Protein AF-A0A662VHF8-F1 (afdb_monomer)

Radius of gyration: 17.72 Å; Cα contacts (8 Å, |Δi|>4): 231; chains: 1; bounding box: 46×38×52 Å

Nearest PDB structures (foldseek):
  8qah-assembly1_A  TM=2.456E-01  e=2.580E+00  synthetic construct

Sequence (125 aa):
MAMSGSKEGNMALAVAAGFVVNLILFNLHLIGDFIAGLVAGYIADGDLARGAIAGFIAGLLGGAILGLVILALAGILAPLLGPFSFLLSLGAVIPIALAAKGALVMAIGGLVGAYVASMIKKQVI

Foldseek 3Di:
DDPDDPPQLDLVVLLVQLLVQLVVLVVVQLVSLLQSLLSSLLSNQLDLVSSLVSQLNSLLVNLVVVLVVQLVVLVVCCVVCPPVNVVVVVVSVVSVVSSNVSSNSSSNSSNNNSNVNNVVVVVVD

Structure (mmCIF, N/CA/C/O backbone):
data_AF-A0A662VHF8-F1
#
_entry.id   AF-A0A662VHF8-F1
#
loop_
_atom_site.group_PDB
_atom_site.id
_atom_site.type_symbol
_atom_site.label_atom_id
_atom_site.label_alt_id
_atom_site.label_comp_id
_atom_site.label_asym_id
_atom_site.label_entity_id
_atom_site.label_seq_id
_atom_site.pdbx_PDB_ins_code
_atom_site.Cartn_x
_atom_site.Cartn_y
_atom_site.Cartn_z
_atom_site.occupancy
_atom_site.B_iso_or_equiv
_atom_site.auth_seq_id
_atom_site.auth_comp_id
_atom_site.auth_asym_id
_atom_site.auth_atom_id
_atom_site.pdbx_PDB_model_num
ATOM 1 N N . MET A 1 1 ? -15.335 -28.980 9.656 1.00 37.25 1 MET A N 1
ATOM 2 C CA . MET A 1 1 ? -14.051 -28.278 9.860 1.00 37.25 1 MET A CA 1
ATOM 3 C C . MET A 1 1 ? -14.384 -26.804 10.036 1.00 37.25 1 MET A C 1
ATOM 5 O O . MET A 1 1 ? -14.653 -26.120 9.061 1.00 37.25 1 MET A O 1
ATOM 9 N N . ALA A 1 2 ? -14.597 -26.388 11.284 1.00 32.78 2 ALA A N 1
ATOM 10 C CA . ALA A 1 2 ? -15.191 -25.098 11.618 1.00 32.78 2 ALA A CA 1
ATOM 11 C C . ALA A 1 2 ? -14.114 -24.004 11.610 1.00 32.78 2 ALA A C 1
ATOM 13 O O . ALA A 1 2 ? -13.217 -24.017 12.449 1.00 32.78 2 ALA A O 1
ATOM 14 N N . MET A 1 3 ? -14.202 -23.064 10.666 1.00 35.84 3 MET A N 1
ATOM 15 C CA . MET A 1 3 ? -13.466 -21.802 10.745 1.00 35.84 3 MET A CA 1
ATOM 16 C C . MET A 1 3 ? -14.135 -20.924 11.803 1.00 35.84 3 MET A C 1
ATOM 18 O O . MET A 1 3 ? -15.108 -20.222 11.550 1.00 35.84 3 MET A O 1
ATOM 22 N N . SER A 1 4 ? -13.597 -21.018 13.014 1.00 36.00 4 SER A N 1
ATOM 23 C CA . SER A 1 4 ? -13.710 -20.009 14.059 1.00 36.00 4 SER A CA 1
ATOM 24 C C . SER A 1 4 ? -13.059 -18.716 13.555 1.00 36.00 4 SER A C 1
ATOM 26 O O . SER A 1 4 ? -11.835 -18.629 13.496 1.00 36.00 4 SER A O 1
ATOM 28 N N . GLY A 1 5 ? -13.863 -17.725 13.175 1.00 36.28 5 GLY A N 1
ATOM 29 C CA . GLY A 1 5 ? -13.416 -16.348 12.969 1.00 36.28 5 GLY A CA 1
ATOM 30 C C . GLY A 1 5 ? -14.057 -15.468 14.030 1.00 36.28 5 GLY A C 1
ATOM 31 O O . GLY A 1 5 ? -15.241 -15.152 13.928 1.00 36.28 5 GLY A O 1
ATOM 32 N N . SER A 1 6 ? -13.299 -15.140 15.075 1.00 36.34 6 SER A N 1
ATOM 33 C CA . SER A 1 6 ? -13.667 -14.179 16.114 1.00 36.34 6 SER A CA 1
ATOM 34 C C . SER A 1 6 ? -14.054 -12.829 15.495 1.00 36.34 6 SER A C 1
ATOM 36 O O . SER A 1 6 ? -13.583 -12.459 14.423 1.00 36.34 6 SER A O 1
ATOM 38 N N . LYS A 1 7 ? -14.916 -12.070 16.181 1.00 49.59 7 LYS A N 1
ATOM 39 C CA . LYS A 1 7 ? -15.313 -10.688 15.840 1.00 49.59 7 LYS A CA 1
ATOM 40 C C . LYS A 1 7 ? -14.174 -9.669 16.058 1.00 49.59 7 LYS A C 1
ATOM 42 O O . LYS A 1 7 ? -14.415 -8.577 16.556 1.00 49.59 7 LYS A O 1
ATOM 47 N N . GLU A 1 8 ? -12.945 -10.043 15.733 1.00 54.44 8 GLU A N 1
ATOM 48 C CA . GLU A 1 8 ? -11.789 -9.155 15.625 1.00 54.44 8 GLU A CA 1
ATOM 49 C C . GLU A 1 8 ? -11.603 -8.880 14.135 1.00 54.44 8 GLU A C 1
ATOM 51 O O . GLU A 1 8 ? -11.601 -9.821 13.338 1.00 54.44 8 GLU A O 1
ATOM 56 N N . GLY A 1 9 ? -11.508 -7.614 13.724 1.00 55.81 9 GLY A N 1
ATOM 57 C CA . GLY A 1 9 ? -11.396 -7.277 12.301 1.00 55.81 9 GLY A CA 1
ATOM 58 C C . GLY A 1 9 ? -10.276 -8.078 11.638 1.00 55.81 9 GLY A C 1
ATOM 59 O O . GLY A 1 9 ? -9.110 -8.027 12.037 1.00 55.81 9 GLY A O 1
ATOM 60 N N . ASN A 1 10 ? -10.656 -8.886 10.651 1.00 76.12 10 ASN A N 1
ATOM 61 C CA . ASN A 1 10 ? -9.761 -9.851 10.043 1.00 76.12 10 ASN A CA 1
ATOM 62 C C . ASN A 1 10 ? -8.754 -9.100 9.158 1.00 76.12 10 ASN A C 1
ATOM 64 O O . ASN A 1 10 ? -9.101 -8.635 8.073 1.00 76.12 10 ASN A O 1
ATOM 68 N N . MET A 1 11 ? -7.508 -8.980 9.625 1.00 74.06 11 MET A N 1
ATOM 69 C CA . MET A 1 11 ? -6.410 -8.293 8.925 1.00 74.06 11 MET A CA 1
ATOM 70 C C . MET A 1 11 ? -6.244 -8.772 7.478 1.00 74.06 11 MET A C 1
ATOM 72 O O . MET A 1 11 ? -5.978 -7.967 6.589 1.00 74.06 11 MET A O 1
ATOM 76 N N . ALA A 1 12 ? -6.459 -10.065 7.217 1.00 76.38 12 ALA A N 1
ATOM 77 C CA . ALA A 1 12 ? -6.406 -10.604 5.861 1.00 76.38 12 ALA A CA 1
ATOM 78 C C . ALA A 1 12 ? -7.493 -9.996 4.957 1.00 76.38 12 ALA A C 1
ATOM 80 O O . ALA A 1 12 ? -7.240 -9.702 3.791 1.00 76.38 12 ALA A O 1
ATOM 81 N N . LEU A 1 13 ? -8.687 -9.759 5.506 1.00 80.19 13 LEU A N 1
ATOM 82 C CA . LEU A 1 13 ? -9.806 -9.145 4.795 1.00 80.19 13 LEU A CA 1
ATOM 83 C C . LEU A 1 13 ? -9.557 -7.651 4.546 1.00 80.19 13 LEU A C 1
ATOM 85 O O . LEU A 1 13 ? -9.858 -7.158 3.464 1.00 80.19 13 LEU A O 1
ATOM 89 N N . ALA A 1 14 ? -8.960 -6.953 5.517 1.00 80.81 14 ALA A N 1
ATOM 90 C CA . ALA A 1 14 ? -8.547 -5.555 5.388 1.00 80.81 14 ALA A CA 1
ATOM 91 C C . ALA A 1 14 ? -7.511 -5.364 4.269 1.00 80.81 14 ALA A C 1
ATOM 93 O O . ALA A 1 14 ? -7.676 -4.499 3.408 1.00 80.81 14 ALA A O 1
ATOM 94 N N . VAL A 1 15 ? -6.481 -6.216 4.237 1.00 81.19 15 VAL A N 1
ATOM 95 C CA . VAL A 1 15 ? -5.456 -6.207 3.183 1.00 81.19 15 VAL A CA 1
ATOM 96 C C . VAL A 1 15 ? -6.068 -6.544 1.825 1.00 81.19 15 VAL A C 1
ATOM 98 O O . VAL A 1 15 ? -5.811 -5.837 0.853 1.00 81.19 15 VAL A O 1
ATOM 101 N N . ALA A 1 16 ? -6.906 -7.583 1.748 1.00 81.75 16 ALA A N 1
ATOM 102 C CA . ALA A 1 16 ? -7.557 -7.980 0.502 1.00 81.75 16 ALA A CA 1
ATOM 103 C C . ALA A 1 16 ? -8.472 -6.874 -0.046 1.00 81.75 16 ALA A C 1
ATOM 105 O O . ALA A 1 16 ? -8.408 -6.559 -1.232 1.00 81.75 16 ALA A O 1
ATOM 106 N N . ALA A 1 17 ? -9.279 -6.242 0.808 1.00 83.81 17 ALA A N 1
ATOM 107 C CA . ALA A 1 17 ? -10.149 -5.141 0.413 1.00 83.81 17 ALA A CA 1
ATOM 108 C C . ALA A 1 17 ? -9.345 -3.921 -0.056 1.00 83.81 17 ALA A C 1
ATOM 110 O O . ALA A 1 17 ? -9.622 -3.389 -1.128 1.00 83.81 17 ALA A O 1
ATOM 111 N N . GLY A 1 18 ? -8.312 -3.521 0.694 1.00 80.44 18 GLY A N 1
ATOM 112 C CA . GLY A 1 18 ? -7.408 -2.442 0.293 1.00 80.44 18 GLY A CA 1
ATOM 113 C C . GLY A 1 18 ? -6.734 -2.711 -1.046 1.00 80.44 18 GLY A C 1
ATOM 114 O O . GLY A 1 18 ? -6.672 -1.838 -1.904 1.00 80.44 18 GLY A O 1
ATOM 115 N N . PHE A 1 19 ? -6.285 -3.943 -1.263 1.00 80.88 19 PHE A N 1
ATOM 116 C CA . PHE A 1 19 ? -5.668 -4.358 -2.513 1.00 80.88 19 PHE A CA 1
ATOM 117 C C . PHE A 1 19 ? -6.652 -4.319 -3.696 1.00 80.88 19 PHE A C 1
ATOM 119 O O . PHE A 1 19 ? -6.327 -3.765 -4.744 1.00 80.88 19 PHE A O 1
ATOM 126 N N . VAL A 1 20 ? -7.875 -4.835 -3.529 1.00 83.38 20 VAL A N 1
ATOM 127 C CA . VAL A 1 20 ? -8.916 -4.796 -4.574 1.00 83.38 20 VAL A CA 1
ATOM 128 C C . VAL A 1 20 ? -9.296 -3.357 -4.919 1.00 83.38 20 VAL A C 1
ATOM 130 O O . VAL A 1 20 ? -9.391 -3.007 -6.094 1.00 83.38 20 VAL A O 1
ATOM 133 N N . VAL A 1 21 ? -9.470 -2.502 -3.909 1.00 83.25 21 VAL A N 1
ATOM 134 C CA . VAL A 1 21 ? -9.772 -1.081 -4.117 1.00 83.25 21 VAL A CA 1
ATOM 135 C C . VAL A 1 21 ? -8.619 -0.382 -4.836 1.00 83.25 21 VAL A C 1
ATOM 137 O O . VAL A 1 21 ? -8.876 0.418 -5.735 1.00 83.25 21 VAL A O 1
ATOM 140 N N . ASN A 1 22 ? -7.367 -0.729 -4.519 1.00 80.75 22 ASN A N 1
ATOM 141 C CA . ASN A 1 22 ? -6.208 -0.186 -5.222 1.00 80.75 22 ASN A CA 1
ATOM 142 C C . ASN A 1 22 ? -6.199 -0.575 -6.710 1.00 80.75 22 ASN A C 1
ATOM 144 O O . ASN A 1 22 ? -5.981 0.268 -7.574 1.00 80.75 22 ASN A O 1
ATOM 148 N N . LEU A 1 23 ? -6.519 -1.833 -7.036 1.00 75.38 23 LEU A N 1
ATOM 149 C CA . LEU A 1 23 ? -6.616 -2.274 -8.432 1.00 75.38 23 LEU A CA 1
ATOM 150 C C . LEU A 1 23 ? -7.697 -1.522 -9.218 1.00 75.38 23 LEU A C 1
ATOM 152 O O . LEU A 1 23 ? -7.497 -1.206 -10.389 1.00 75.38 23 LEU A O 1
ATOM 156 N N . ILE A 1 24 ? -8.833 -1.218 -8.586 1.00 80.06 24 ILE A N 1
ATOM 157 C CA . ILE A 1 24 ? -9.931 -0.479 -9.227 1.00 80.06 24 ILE A CA 1
ATOM 158 C C . ILE A 1 24 ? -9.554 0.997 -9.418 1.00 80.06 24 ILE A C 1
ATOM 160 O O . ILE A 1 24 ? -9.820 1.581 -10.468 1.00 80.06 24 ILE A O 1
ATOM 164 N N . LEU A 1 25 ? -8.926 1.607 -8.409 1.00 77.44 25 LEU A N 1
ATOM 165 C CA . LEU A 1 25 ? -8.573 3.031 -8.388 1.00 77.44 25 LEU A CA 1
ATOM 166 C C . LEU A 1 25 ? -7.182 3.331 -8.951 1.00 77.44 25 LEU A C 1
ATOM 168 O O . LEU A 1 25 ? -6.706 4.461 -8.830 1.00 77.44 25 LEU A O 1
ATOM 172 N N . PHE A 1 26 ? -6.564 2.360 -9.618 1.00 69.56 26 PHE A N 1
ATOM 173 C CA . PHE A 1 26 ? -5.217 2.454 -10.169 1.00 69.56 26 PHE A CA 1
ATOM 174 C C . PHE A 1 26 ? -4.971 3.738 -10.986 1.00 69.56 26 PHE A C 1
ATOM 176 O O . PHE A 1 26 ? -3.923 4.373 -10.883 1.00 69.56 26 PHE A O 1
ATOM 183 N N . ASN A 1 27 ? -5.976 4.185 -11.750 1.00 72.44 27 ASN A N 1
ATOM 184 C CA . ASN A 1 27 ? -5.890 5.401 -12.569 1.00 72.44 27 ASN A CA 1
ATOM 185 C C . ASN A 1 27 ? -5.704 6.696 -11.754 1.00 72.44 27 ASN A C 1
ATOM 187 O O . ASN A 1 27 ? -5.124 7.660 -12.257 1.00 72.44 27 ASN A O 1
ATOM 191 N N . LEU A 1 28 ? -6.162 6.738 -10.498 1.00 73.88 28 LEU A N 1
ATOM 192 C CA . LEU A 1 28 ? -6.101 7.934 -9.651 1.00 73.88 28 LEU A CA 1
ATOM 193 C C . LEU A 1 28 ? -4.761 8.094 -8.911 1.00 73.88 28 LEU A C 1
ATOM 195 O O . LEU A 1 28 ? -4.628 9.035 -8.122 1.00 73.88 28 LEU A O 1
ATOM 199 N N . HIS A 1 29 ? -3.773 7.227 -9.175 1.00 70.38 29 HIS A N 1
ATOM 200 C CA . HIS A 1 29 ? -2.424 7.263 -8.598 1.00 70.38 29 HIS A CA 1
ATOM 201 C C . HIS A 1 29 ? -2.454 7.583 -7.090 1.00 70.38 29 HIS A C 1
ATOM 203 O O . HIS A 1 29 ? -2.858 6.760 -6.279 1.00 70.38 29 HIS A O 1
ATOM 209 N N . LEU A 1 30 ? -2.098 8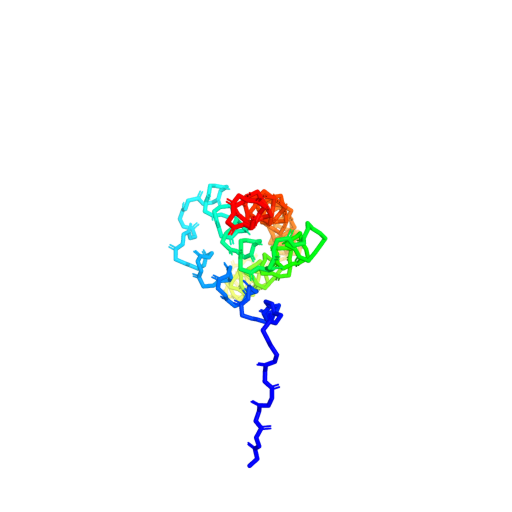.820 -6.718 1.00 74.44 30 LEU A N 1
ATOM 210 C CA . LEU A 1 30 ? -1.944 9.272 -5.336 1.00 74.44 30 LEU A CA 1
ATOM 211 C C . LEU A 1 30 ? -3.245 9.223 -4.521 1.00 74.44 30 LEU A C 1
ATOM 213 O O . LEU A 1 30 ? -3.226 8.853 -3.352 1.00 74.44 30 LEU A O 1
ATOM 217 N N . ILE A 1 31 ? -4.368 9.609 -5.130 1.00 80.56 31 ILE A N 1
ATOM 218 C CA . ILE A 1 31 ? -5.668 9.637 -4.446 1.00 80.56 31 ILE A CA 1
ATOM 219 C C . ILE A 1 31 ? -6.235 8.217 -4.361 1.00 80.56 31 ILE A C 1
ATOM 221 O O . ILE A 1 31 ? -6.818 7.850 -3.344 1.00 80.56 31 ILE A O 1
ATOM 225 N N . GLY A 1 32 ? -6.019 7.409 -5.403 1.00 80.94 32 GLY A N 1
ATOM 226 C CA . GLY A 1 32 ? -6.427 6.005 -5.438 1.00 80.94 32 GLY A CA 1
ATOM 227 C C . GLY A 1 32 ? -5.724 5.175 -4.368 1.00 80.94 32 GLY A C 1
ATOM 228 O O . GLY A 1 32 ? -6.401 4.544 -3.559 1.00 80.94 32 GLY A O 1
ATOM 229 N N . ASP A 1 33 ? -4.392 5.274 -4.294 1.00 80.12 33 ASP A N 1
ATOM 230 C CA . ASP A 1 33 ? -3.580 4.637 -3.251 1.00 80.12 33 ASP A CA 1
ATOM 231 C C . ASP A 1 33 ? -4.042 5.082 -1.854 1.00 80.12 33 ASP A C 1
ATOM 233 O O . ASP A 1 33 ? -4.231 4.267 -0.955 1.00 80.12 33 ASP A O 1
ATOM 237 N N . PHE A 1 34 ? -4.292 6.378 -1.651 1.00 82.62 34 PHE A N 1
ATOM 238 C CA . PHE A 1 34 ? -4.732 6.875 -0.348 1.00 82.62 34 PHE A CA 1
ATOM 239 C C . PHE A 1 34 ? -6.100 6.311 0.063 1.00 82.62 34 PHE A C 1
ATOM 241 O O . PHE A 1 34 ? -6.253 5.839 1.190 1.00 82.62 34 PHE A O 1
ATOM 248 N N . ILE A 1 35 ? -7.085 6.315 -0.841 1.00 85.00 35 ILE A N 1
ATOM 249 C CA . ILE A 1 35 ? -8.428 5.774 -0.577 1.00 85.00 35 ILE A CA 1
ATOM 250 C C . ILE A 1 35 ? -8.363 4.264 -0.339 1.00 85.00 35 ILE A C 1
ATOM 252 O O . ILE A 1 35 ? -9.003 3.757 0.578 1.00 85.00 35 ILE A O 1
ATOM 256 N N . ALA A 1 36 ? -7.565 3.543 -1.121 1.00 84.75 36 ALA A N 1
ATOM 257 C CA . ALA A 1 36 ? -7.374 2.111 -0.958 1.00 84.75 36 ALA A CA 1
ATOM 258 C C . ALA A 1 36 ? -6.753 1.770 0.407 1.00 84.75 36 ALA A C 1
ATOM 260 O O . ALA A 1 36 ? -7.217 0.863 1.101 1.00 84.75 36 ALA A O 1
ATOM 261 N N . GLY A 1 37 ? -5.760 2.557 0.830 1.00 81.81 37 GLY A N 1
ATOM 262 C CA . GLY A 1 37 ? -5.209 2.510 2.179 1.00 81.81 37 GLY A CA 1
ATOM 263 C C . GLY A 1 37 ? -6.269 2.799 3.239 1.00 81.81 37 GLY A C 1
ATOM 264 O O . GLY A 1 37 ? -6.397 2.044 4.197 1.00 81.81 37 GLY A O 1
ATOM 265 N N . LEU A 1 38 ? -7.078 3.841 3.044 1.00 85.12 38 LEU A N 1
ATOM 266 C CA . LEU A 1 38 ? -8.154 4.236 3.956 1.00 85.12 38 LEU A CA 1
ATOM 267 C C . LEU A 1 38 ? -9.185 3.127 4.150 1.00 85.12 38 LEU A C 1
ATOM 269 O O . LEU A 1 38 ? -9.558 2.837 5.284 1.00 85.12 38 LEU A O 1
ATOM 273 N N . VAL A 1 39 ? -9.595 2.453 3.078 1.00 85.12 39 VAL A N 1
ATOM 274 C CA . VAL A 1 39 ? -10.510 1.308 3.163 1.00 85.12 39 VAL A CA 1
ATOM 275 C C . VAL A 1 39 ? -9.865 0.142 3.918 1.00 85.12 39 VAL A C 1
ATOM 277 O O . VAL A 1 39 ? -10.511 -0.445 4.787 1.00 85.12 39 VAL A O 1
ATOM 280 N N . ALA A 1 40 ? -8.587 -0.160 3.660 1.00 84.44 40 ALA A N 1
ATOM 281 C CA . ALA A 1 40 ? -7.855 -1.191 4.401 1.00 84.44 40 ALA A CA 1
ATOM 282 C C . ALA A 1 40 ? -7.809 -0.876 5.905 1.00 84.44 40 ALA A C 1
ATOM 284 O O . ALA A 1 40 ? -8.132 -1.718 6.740 1.00 84.44 40 ALA A O 1
ATOM 285 N N . GLY A 1 41 ? -7.463 0.366 6.247 1.00 82.56 41 GLY A N 1
ATOM 286 C CA . GLY A 1 41 ? -7.399 0.849 7.622 1.00 82.56 41 GLY A CA 1
ATOM 287 C C . GLY A 1 41 ? -8.742 0.828 8.337 1.00 82.56 41 GLY A C 1
ATOM 288 O O . GLY A 1 41 ? -8.824 0.424 9.493 1.00 82.56 41 GLY A O 1
ATOM 289 N N . TYR A 1 42 ? -9.806 1.213 7.635 1.00 82.31 42 TYR A N 1
ATOM 290 C CA . TYR A 1 42 ? -11.162 1.221 8.171 1.00 82.31 42 TYR A CA 1
ATOM 291 C C . TYR A 1 42 ? -11.648 -0.186 8.552 1.00 82.31 42 TYR A C 1
ATOM 293 O O . TYR A 1 42 ? -12.310 -0.366 9.572 1.00 82.31 42 TYR A O 1
ATOM 301 N N . ILE A 1 43 ? -11.278 -1.201 7.765 1.00 82.44 43 ILE A N 1
ATOM 302 C CA . ILE A 1 43 ? -11.658 -2.604 8.000 1.00 82.44 43 ILE A CA 1
ATOM 303 C C . ILE A 1 43 ? -10.790 -3.258 9.093 1.00 82.44 43 ILE A C 1
ATOM 305 O O . ILE A 1 43 ? -11.205 -4.246 9.699 1.00 82.44 43 ILE A O 1
ATOM 309 N N . ALA A 1 44 ? -9.620 -2.694 9.413 1.00 78.44 44 ALA A N 1
ATOM 310 C CA . ALA A 1 44 ? -8.673 -3.214 10.409 1.00 78.44 44 ALA A CA 1
ATOM 311 C C . ALA A 1 44 ? -9.093 -3.000 11.888 1.00 78.44 44 ALA A C 1
ATOM 313 O O . ALA A 1 44 ? -8.251 -2.993 12.785 1.00 78.44 44 ALA A O 1
ATOM 314 N N . ASP A 1 45 ? -10.397 -2.863 12.150 1.00 75.19 45 ASP A N 1
ATOM 315 C CA . ASP A 1 45 ? -11.030 -2.800 13.481 1.00 75.19 45 ASP A CA 1
ATOM 316 C C . ASP A 1 45 ? -10.699 -1.572 14.351 1.00 75.19 45 ASP A C 1
ATOM 318 O O . ASP A 1 45 ? -10.918 -1.579 15.564 1.00 75.19 45 ASP A O 1
ATOM 322 N N . GLY A 1 46 ? -10.191 -0.497 13.742 1.00 67.88 46 GLY A N 1
ATOM 323 C CA . GLY A 1 46 ? -9.937 0.777 14.424 1.00 67.88 46 GLY A CA 1
ATOM 324 C C . GLY A 1 46 ? -8.633 0.855 15.225 1.00 67.88 46 GLY A C 1
ATOM 325 O O . GLY A 1 46 ? -8.388 1.865 15.881 1.00 67.88 46 GLY A O 1
ATOM 326 N N . ASP A 1 47 ? -7.772 -0.162 15.164 1.00 80.50 47 ASP A N 1
ATOM 327 C CA . ASP A 1 47 ? -6.418 -0.074 15.716 1.00 80.50 47 ASP A CA 1
ATOM 328 C C . ASP A 1 47 ? -5.483 0.624 14.712 1.00 80.50 47 ASP A C 1
ATOM 330 O O . ASP A 1 47 ? -5.317 0.166 13.577 1.00 80.50 47 ASP A O 1
ATOM 334 N N . LEU A 1 48 ? -4.882 1.753 15.115 1.00 79.44 48 LEU A N 1
ATOM 335 C CA . LEU A 1 48 ? -4.042 2.571 14.229 1.00 79.44 48 LEU A CA 1
ATOM 336 C C . LEU A 1 48 ? -2.843 1.786 13.683 1.00 79.44 48 LEU A C 1
ATOM 338 O O . LEU A 1 48 ? -2.512 1.919 12.504 1.00 79.44 48 LEU A O 1
ATOM 342 N N . ALA A 1 49 ? -2.198 0.962 14.514 1.00 80.75 49 ALA A N 1
ATOM 343 C CA . ALA A 1 49 ? -1.037 0.189 14.092 1.00 80.75 49 ALA A CA 1
ATOM 344 C C . ALA A 1 49 ? -1.447 -0.898 13.091 1.00 80.75 49 ALA A C 1
ATOM 346 O O . ALA A 1 49 ? -0.805 -1.053 12.051 1.00 80.75 49 ALA A O 1
ATOM 347 N N . ARG A 1 50 ? -2.560 -1.599 13.347 1.00 79.88 50 ARG A N 1
ATOM 348 C CA . ARG A 1 50 ? -3.107 -2.593 12.410 1.00 79.88 50 ARG A CA 1
ATOM 349 C C . ARG A 1 50 ? -3.532 -1.964 11.086 1.00 79.88 50 ARG A C 1
ATOM 351 O O . ARG A 1 50 ? -3.249 -2.537 10.038 1.00 79.88 50 ARG A O 1
ATOM 358 N N . GLY A 1 51 ? -4.142 -0.779 11.112 1.00 80.56 51 GLY A N 1
ATOM 359 C CA . GLY A 1 51 ? -4.539 -0.061 9.900 1.00 80.56 51 GLY A CA 1
ATOM 360 C C . GLY A 1 51 ? -3.360 0.376 9.035 1.00 80.56 51 GLY A C 1
ATOM 361 O O . GLY A 1 51 ? -3.383 0.174 7.821 1.00 80.56 51 GLY A O 1
ATOM 362 N N . ALA A 1 52 ? -2.300 0.905 9.654 1.00 83.06 52 ALA A N 1
ATOM 363 C CA . ALA A 1 52 ? -1.064 1.267 8.959 1.00 83.06 52 ALA A CA 1
ATOM 364 C C . ALA A 1 52 ? -0.423 0.054 8.274 1.00 83.06 52 ALA A C 1
ATOM 366 O O . ALA A 1 52 ? -0.049 0.117 7.103 1.00 83.06 52 ALA A O 1
ATOM 367 N N . ILE A 1 53 ? -0.327 -1.062 9.005 1.00 84.75 53 ILE A N 1
ATOM 368 C CA . ILE A 1 53 ? 0.266 -2.309 8.516 1.00 84.75 53 ILE A CA 1
ATOM 369 C C . ILE A 1 53 ? -0.589 -2.899 7.391 1.00 84.75 53 ILE A C 1
ATOM 371 O O . ILE A 1 53 ? -0.043 -3.301 6.366 1.00 84.75 53 ILE A O 1
ATOM 375 N N . ALA A 1 54 ? -1.917 -2.907 7.533 1.00 83.69 54 ALA A N 1
ATOM 376 C CA . ALA A 1 54 ? -2.821 -3.395 6.496 1.00 83.69 54 ALA A CA 1
ATOM 377 C C . ALA A 1 54 ? -2.700 -2.573 5.202 1.00 83.69 54 ALA A C 1
ATOM 379 O O . ALA A 1 54 ? -2.573 -3.149 4.121 1.00 83.69 54 ALA A O 1
ATOM 380 N N . GLY A 1 55 ? -2.668 -1.240 5.314 1.00 81.81 55 GLY A N 1
ATOM 381 C CA . GLY A 1 55 ? -2.441 -0.340 4.182 1.00 81.81 55 GLY A CA 1
ATOM 382 C C . GLY A 1 55 ? -1.072 -0.556 3.532 1.00 81.81 55 GLY A C 1
ATOM 383 O O . GLY A 1 55 ? -0.983 -0.717 2.317 1.00 81.81 55 GLY A O 1
ATOM 384 N N . PHE A 1 56 ? -0.009 -0.650 4.333 1.00 85.44 56 PHE A N 1
ATOM 385 C CA . PHE A 1 56 ? 1.345 -0.892 3.836 1.00 85.44 56 PHE A CA 1
ATOM 386 C C . PHE A 1 56 ? 1.458 -2.222 3.082 1.00 85.44 56 PHE A C 1
ATOM 388 O O . PHE A 1 56 ? 1.968 -2.245 1.966 1.00 85.44 56 PHE A O 1
ATOM 395 N N . ILE A 1 57 ? 0.944 -3.320 3.650 1.00 83.81 57 ILE A N 1
ATOM 396 C CA . ILE A 1 57 ? 0.984 -4.650 3.022 1.00 83.81 57 ILE A CA 1
ATOM 397 C C . ILE A 1 57 ? 0.159 -4.664 1.732 1.00 83.81 57 ILE A C 1
ATOM 399 O O . ILE A 1 57 ? 0.622 -5.185 0.718 1.00 83.81 57 ILE A O 1
ATOM 403 N N . ALA A 1 58 ? -1.036 -4.066 1.739 1.00 83.12 58 ALA A N 1
ATOM 404 C CA . ALA A 1 58 ? -1.869 -3.968 0.543 1.00 83.12 58 ALA A CA 1
ATOM 405 C C . ALA A 1 58 ? -1.179 -3.162 -0.574 1.00 83.12 58 ALA A C 1
ATOM 407 O O . ALA A 1 58 ? -1.224 -3.559 -1.740 1.00 83.12 58 ALA A O 1
ATOM 408 N N . GLY A 1 59 ? -0.478 -2.080 -0.221 1.00 80.88 59 GLY A N 1
ATOM 409 C CA . GLY A 1 59 ? 0.306 -1.288 -1.168 1.00 80.88 59 GLY A CA 1
ATOM 410 C C . GLY A 1 59 ? 1.564 -1.990 -1.663 1.00 80.88 59 GLY A C 1
ATOM 411 O O . GLY A 1 59 ? 1.902 -1.869 -2.837 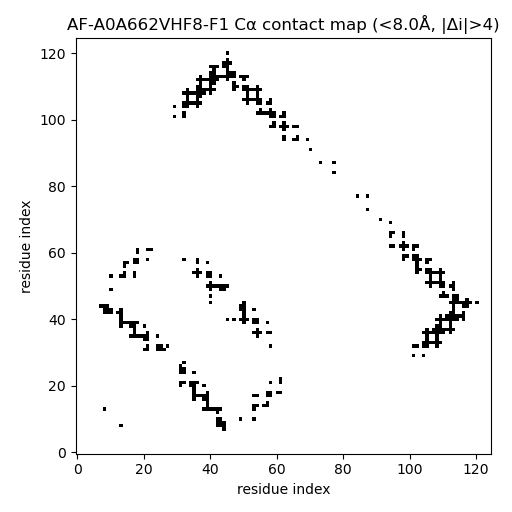1.00 80.88 59 GLY A O 1
ATOM 412 N N . LEU A 1 60 ? 2.214 -2.798 -0.825 1.00 82.31 60 LEU A N 1
ATOM 413 C CA . LEU A 1 60 ? 3.343 -3.637 -1.231 1.00 82.31 60 LEU A CA 1
ATOM 414 C C . LEU A 1 60 ? 2.900 -4.712 -2.230 1.00 82.31 60 LEU A C 1
ATOM 416 O O . LEU A 1 60 ? 3.579 -4.930 -3.228 1.00 82.31 60 LEU A O 1
ATOM 420 N N . LEU A 1 61 ? 1.736 -5.330 -2.011 1.00 81.19 61 LEU A N 1
ATOM 421 C CA . LEU A 1 61 ? 1.138 -6.287 -2.948 1.00 81.19 61 LEU A CA 1
ATOM 422 C C . LEU A 1 61 ? 0.749 -5.623 -4.276 1.00 81.19 61 LEU A C 1
ATOM 424 O O . LEU A 1 61 ? 1.073 -6.150 -5.340 1.00 81.19 61 LEU A O 1
ATOM 428 N N . GLY A 1 62 ? 0.113 -4.448 -4.233 1.00 74.62 62 GLY A N 1
ATOM 429 C CA . GLY A 1 62 ? -0.213 -3.670 -5.435 1.00 74.62 62 GLY A CA 1
ATOM 430 C C . GLY A 1 62 ? 1.036 -3.252 -6.217 1.00 74.62 62 GLY A C 1
ATOM 431 O O . GLY A 1 62 ? 1.128 -3.467 -7.426 1.00 74.62 62 GLY A O 1
ATOM 432 N N . GLY A 1 63 ? 2.038 -2.733 -5.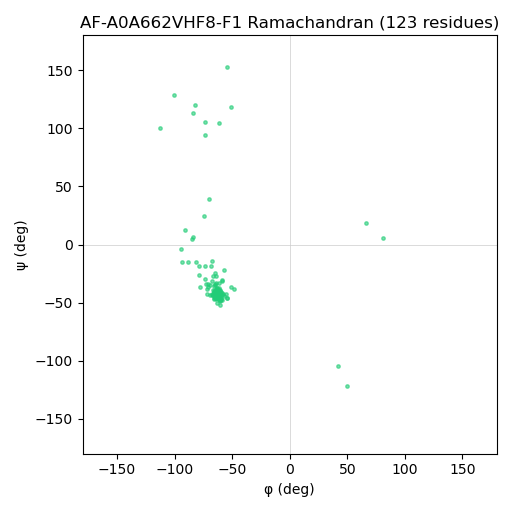507 1.00 74.94 63 GLY A N 1
ATOM 433 C CA . GLY A 1 63 ? 3.323 -2.330 -6.066 1.00 74.94 63 GLY A CA 1
ATOM 434 C C . GLY A 1 63 ? 4.141 -3.498 -6.620 1.00 74.94 63 GLY A C 1
ATOM 435 O O . GLY A 1 63 ? 4.787 -3.349 -7.654 1.00 74.94 63 GLY A O 1
ATOM 436 N N . ALA A 1 64 ? 4.077 -4.675 -5.994 1.00 76.31 64 ALA A N 1
ATOM 437 C CA . ALA A 1 64 ? 4.743 -5.881 -6.479 1.00 76.31 64 ALA A CA 1
ATOM 438 C C . ALA A 1 64 ? 4.160 -6.355 -7.817 1.00 76.31 64 ALA A C 1
ATOM 440 O O . ALA A 1 64 ? 4.912 -6.710 -8.722 1.00 76.31 64 ALA A O 1
ATOM 441 N N . ILE A 1 65 ? 2.834 -6.311 -7.978 1.00 75.62 65 ILE A N 1
ATOM 442 C CA . ILE A 1 65 ? 2.183 -6.667 -9.247 1.00 75.62 65 ILE A CA 1
ATOM 443 C C . ILE A 1 65 ? 2.554 -5.670 -10.336 1.00 75.62 65 ILE A C 1
ATOM 445 O O . ILE A 1 65 ? 2.964 -6.076 -11.420 1.00 75.62 65 ILE A O 1
ATOM 449 N N . LEU A 1 66 ? 2.488 -4.372 -10.038 1.00 70.75 66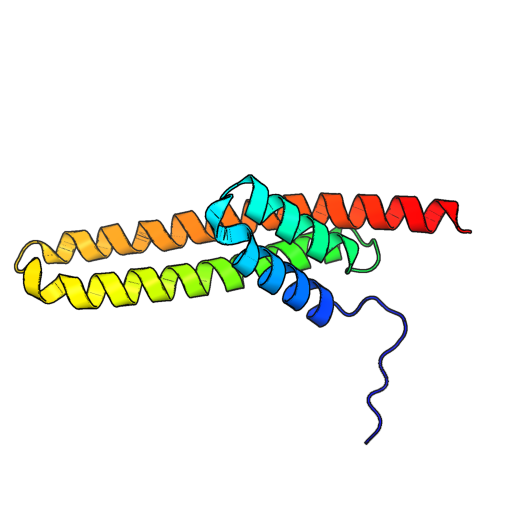 LEU A N 1
ATOM 450 C CA . LEU A 1 66 ? 2.967 -3.327 -10.941 1.00 70.75 66 LEU A CA 1
ATOM 451 C C . LEU A 1 66 ? 4.422 -3.553 -11.365 1.00 70.75 66 LEU A C 1
ATOM 453 O O . LEU A 1 66 ? 4.753 -3.464 -12.546 1.00 70.75 66 LEU A O 1
ATOM 457 N N . GLY A 1 67 ? 5.283 -3.864 -10.396 1.00 72.62 67 GLY A N 1
ATOM 458 C CA . GLY A 1 67 ? 6.691 -4.141 -10.630 1.00 72.62 67 GLY A CA 1
ATOM 459 C C . GLY A 1 67 ? 6.902 -5.351 -11.530 1.00 72.62 67 GLY A C 1
ATOM 460 O O . GLY A 1 67 ? 7.715 -5.276 -12.445 1.00 72.62 67 GLY A O 1
ATOM 461 N N . LEU A 1 68 ? 6.125 -6.422 -11.345 1.00 74.69 68 LEU A N 1
ATOM 462 C CA . LEU A 1 68 ? 6.143 -7.592 -12.226 1.00 74.69 68 LEU A CA 1
ATOM 463 C C . LEU A 1 68 ? 5.670 -7.261 -13.645 1.00 74.69 68 LEU A C 1
ATOM 465 O O . LEU A 1 68 ? 6.291 -7.719 -14.600 1.00 74.69 68 LEU A O 1
ATOM 469 N N . VAL A 1 69 ? 4.623 -6.445 -13.806 1.00 76.00 69 VAL A N 1
ATOM 470 C CA . VAL A 1 69 ? 4.147 -6.018 -15.134 1.00 76.00 69 VAL A CA 1
ATOM 471 C C . VAL A 1 69 ? 5.205 -5.174 -15.847 1.00 76.00 69 VAL A C 1
ATOM 473 O O . VAL A 1 69 ? 5.503 -5.421 -17.016 1.00 76.00 69 VAL A O 1
ATOM 476 N N . ILE A 1 70 ? 5.818 -4.216 -15.146 1.00 72.19 70 ILE A N 1
ATOM 477 C CA . ILE A 1 70 ? 6.893 -3.376 -15.692 1.00 72.19 70 ILE A CA 1
ATOM 478 C C . ILE A 1 70 ? 8.117 -4.228 -16.042 1.00 72.19 70 ILE A C 1
ATOM 480 O O . ILE A 1 70 ? 8.701 -4.037 -17.104 1.00 72.19 70 ILE A O 1
ATOM 484 N N . LEU A 1 71 ? 8.482 -5.195 -15.195 1.00 73.06 71 LEU A N 1
ATOM 485 C CA . LEU A 1 71 ? 9.600 -6.106 -15.443 1.00 73.06 71 LEU A CA 1
ATOM 486 C C . LEU A 1 71 ? 9.335 -7.023 -16.649 1.00 73.06 71 LEU A C 1
ATOM 488 O O . LEU A 1 71 ? 10.231 -7.240 -17.462 1.00 73.06 71 LEU A O 1
ATOM 492 N N . ALA A 1 72 ? 8.107 -7.523 -16.804 1.00 76.19 72 ALA A N 1
ATOM 493 C CA . ALA A 1 72 ? 7.706 -8.326 -17.957 1.00 76.19 72 ALA A CA 1
ATOM 494 C C . ALA A 1 72 ? 7.756 -7.512 -19.262 1.00 76.19 72 ALA A C 1
ATOM 496 O O . ALA A 1 72 ? 8.313 -7.976 -20.256 1.00 76.19 72 ALA A O 1
ATOM 497 N N . LEU A 1 73 ? 7.257 -6.270 -19.246 1.00 72.75 73 LEU A N 1
ATOM 498 C CA . LEU A 1 73 ? 7.385 -5.327 -20.364 1.00 72.75 73 LEU A CA 1
ATOM 499 C C . LEU A 1 73 ? 8.854 -5.020 -20.681 1.00 72.75 73 LEU A C 1
ATOM 501 O O . LEU A 1 73 ? 9.260 -5.077 -21.840 1.00 72.75 73 LEU A O 1
ATOM 505 N N . ALA A 1 74 ? 9.669 -4.761 -19.659 1.00 70.00 74 ALA A N 1
ATOM 506 C CA . ALA A 1 74 ? 11.102 -4.525 -19.795 1.00 70.00 74 ALA A CA 1
ATOM 507 C C . ALA A 1 74 ? 11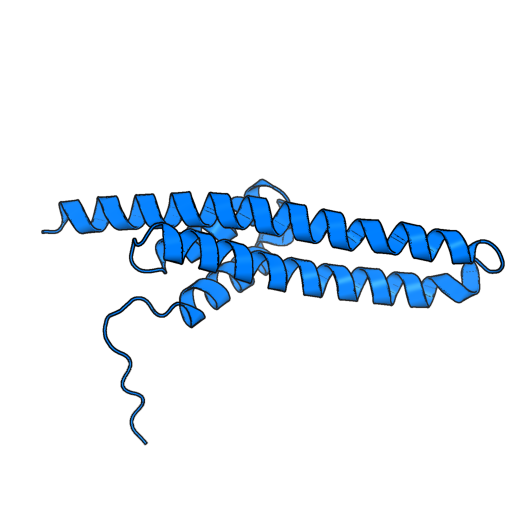.819 -5.720 -20.452 1.00 70.00 74 ALA A C 1
ATOM 509 O O . ALA A 1 74 ? 12.642 -5.523 -21.345 1.00 70.00 74 ALA A O 1
ATOM 510 N N . GLY A 1 75 ? 11.463 -6.955 -20.081 1.00 71.62 75 GLY A N 1
ATOM 511 C CA . GLY A 1 75 ? 11.990 -8.178 -20.694 1.00 71.62 75 GLY A CA 1
ATOM 512 C C . GLY A 1 75 ? 11.606 -8.349 -22.168 1.00 71.62 75 GLY A C 1
ATOM 513 O O . GLY A 1 75 ? 12.421 -8.821 -22.956 1.00 71.62 75 GLY A O 1
ATOM 514 N N . ILE A 1 76 ? 10.408 -7.911 -22.567 1.00 76.69 76 ILE A N 1
ATOM 515 C CA . ILE A 1 76 ? 9.949 -7.936 -23.968 1.00 76.69 76 ILE A CA 1
ATOM 516 C C . ILE A 1 76 ? 10.661 -6.866 -24.812 1.00 76.69 76 ILE A C 1
ATOM 518 O O . ILE A 1 76 ? 10.945 -7.101 -25.985 1.00 76.69 76 ILE A O 1
ATOM 522 N N . LEU A 1 77 ? 10.980 -5.704 -24.231 1.00 69.19 77 LEU A N 1
ATOM 523 C CA . LEU A 1 77 ? 11.738 -4.638 -24.901 1.00 69.19 77 LEU A CA 1
ATOM 524 C C . LEU A 1 77 ? 13.262 -4.859 -24.887 1.00 69.19 77 LEU A C 1
ATOM 526 O O . LEU A 1 77 ? 13.976 -4.221 -25.662 1.00 69.19 77 LEU A O 1
ATOM 530 N N . ALA A 1 78 ? 13.775 -5.769 -24.055 1.00 68.19 78 ALA A N 1
ATOM 531 C CA . ALA A 1 78 ? 15.205 -6.061 -23.939 1.00 68.19 78 ALA A CA 1
ATOM 532 C C . ALA A 1 78 ? 15.899 -6.457 -25.261 1.00 68.19 78 ALA A C 1
ATOM 534 O O . ALA A 1 78 ? 16.982 -5.929 -25.527 1.00 68.19 78 ALA A O 1
ATOM 535 N N . PRO A 1 79 ? 15.304 -7.297 -26.136 1.00 71.12 79 PRO A N 1
ATOM 536 C CA . PRO A 1 79 ? 15.890 -7.633 -27.434 1.00 71.12 79 PRO A CA 1
ATOM 537 C C . PRO A 1 79 ? 15.936 -6.437 -28.395 1.00 71.12 79 PRO A C 1
ATOM 539 O O . PRO A 1 79 ? 16.807 -6.378 -29.257 1.00 71.12 79 PRO A O 1
ATOM 542 N N . LEU A 1 80 ? 15.017 -5.476 -28.239 1.00 71.81 80 LEU A N 1
ATOM 543 C CA . LEU A 1 80 ? 14.910 -4.286 -29.088 1.00 71.81 80 LEU A CA 1
ATOM 544 C C . LEU A 1 80 ? 15.945 -3.208 -28.713 1.00 71.81 80 LEU A C 1
ATOM 546 O O . LEU A 1 80 ? 16.338 -2.409 -29.558 1.00 71.81 80 LEU A O 1
ATOM 550 N N . LEU A 1 81 ? 16.402 -3.198 -27.456 1.00 67.81 81 LEU A N 1
ATOM 551 C CA . LEU A 1 81 ? 17.364 -2.226 -26.915 1.00 67.81 81 LEU A CA 1
ATOM 552 C C . LEU A 1 81 ? 18.838 -2.636 -27.103 1.00 67.81 81 LEU A C 1
ATOM 554 O O . LEU A 1 81 ? 19.727 -1.792 -26.977 1.00 67.81 81 LEU A O 1
ATOM 558 N N . GLY A 1 82 ? 19.121 -3.903 -27.426 1.00 75.75 82 GLY A N 1
ATOM 559 C CA . GLY A 1 82 ? 20.467 -4.389 -27.752 1.00 75.75 82 GLY A CA 1
ATOM 560 C C . GLY A 1 82 ? 21.542 -3.979 -26.718 1.00 75.75 82 GLY A C 1
ATOM 561 O O . GLY A 1 82 ? 21.402 -4.303 -25.533 1.00 75.75 82 GLY A O 1
ATOM 562 N N . PRO A 1 83 ? 22.617 -3.261 -27.111 1.00 74.56 83 PRO A N 1
ATOM 563 C CA . PRO A 1 83 ? 23.706 -2.859 -26.208 1.00 74.56 83 PRO A CA 1
ATOM 564 C C . PRO A 1 83 ? 23.291 -1.835 -25.134 1.00 74.56 83 PRO A C 1
ATOM 566 O O . PRO A 1 83 ? 23.999 -1.665 -24.145 1.00 74.56 83 PRO A O 1
ATOM 569 N N . PHE A 1 84 ? 22.129 -1.190 -25.277 1.00 70.06 84 PHE A N 1
ATOM 570 C CA . PHE A 1 84 ? 21.568 -0.282 -24.271 1.00 70.06 84 PHE A CA 1
ATOM 571 C C . PHE A 1 84 ? 20.784 -1.004 -23.168 1.00 70.06 84 PHE A C 1
ATOM 573 O O . PHE A 1 84 ? 20.199 -0.360 -22.301 1.00 70.06 84 PHE A O 1
ATOM 580 N N . SER A 1 85 ? 20.794 -2.338 -23.147 1.00 66.81 85 SER A N 1
ATOM 581 C CA . SER A 1 85 ? 20.112 -3.157 -22.138 1.00 66.81 85 SER A CA 1
ATOM 582 C C . SER A 1 85 ? 20.532 -2.864 -20.689 1.00 66.81 85 SER A C 1
ATOM 584 O O . SER A 1 85 ? 19.741 -3.077 -19.776 1.00 66.81 85 SER A O 1
ATOM 586 N N . PHE A 1 86 ? 21.708 -2.276 -20.452 1.00 67.50 86 PH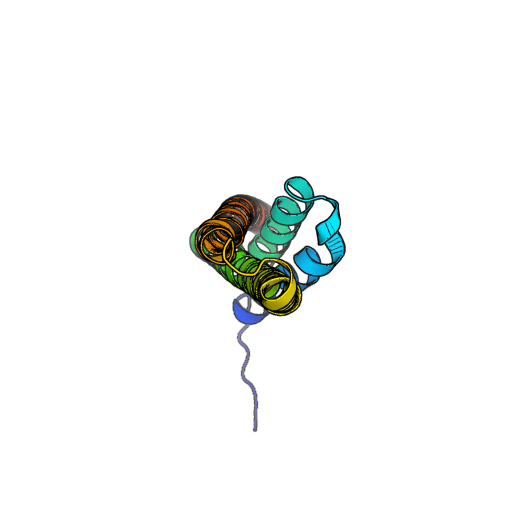E A N 1
ATOM 587 C CA . PHE A 1 86 ? 22.097 -1.769 -19.128 1.00 67.50 86 PHE A CA 1
ATOM 588 C C . PHE A 1 86 ? 21.125 -0.701 -18.574 1.00 67.50 86 PHE A C 1
ATOM 590 O O . PHE A 1 86 ? 20.882 -0.655 -17.368 1.00 67.50 86 PHE A O 1
ATOM 597 N N . LEU A 1 87 ? 20.484 0.102 -19.436 1.00 67.50 87 LEU A N 1
ATOM 598 C CA . LEU A 1 87 ? 19.452 1.066 -19.025 1.00 67.50 87 LEU A CA 1
ATOM 599 C C . LEU A 1 87 ? 18.197 0.381 -18.461 1.00 67.50 87 LEU A C 1
ATOM 601 O O . LEU A 1 87 ? 17.513 0.980 -17.634 1.00 67.50 87 LEU A O 1
ATOM 605 N N . LEU A 1 88 ? 17.916 -0.878 -18.823 1.00 67.44 88 LEU A N 1
ATOM 606 C CA . LEU A 1 88 ? 16.821 -1.651 -18.217 1.00 67.44 88 LEU A CA 1
ATOM 607 C C . LEU A 1 88 ? 17.104 -1.977 -16.747 1.00 67.44 88 LEU A C 1
ATOM 609 O O . LEU A 1 88 ? 16.171 -2.014 -15.949 1.00 67.44 88 LEU A O 1
ATOM 613 N N . SER A 1 89 ? 18.375 -2.143 -16.363 1.00 65.38 89 SER A N 1
ATOM 614 C CA . SER A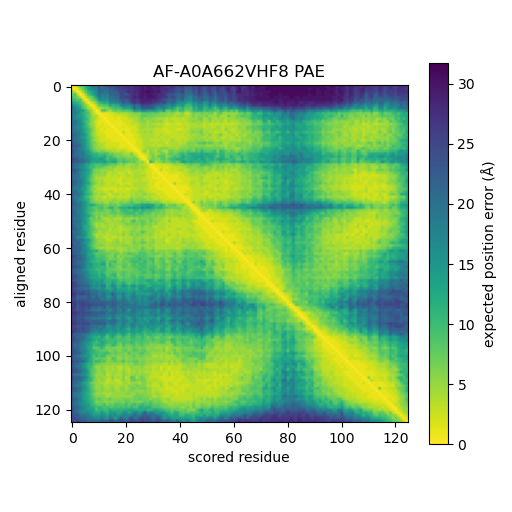 1 89 ? 18.754 -2.354 -14.960 1.00 65.38 89 SER A CA 1
ATOM 615 C C . SER A 1 89 ? 18.533 -1.102 -14.107 1.00 65.38 89 SER A C 1
ATOM 617 O O . SER A 1 89 ? 18.135 -1.223 -12.952 1.00 65.38 89 SER A O 1
ATOM 619 N N . LEU A 1 90 ? 18.741 0.100 -14.661 1.00 64.81 90 LEU A N 1
ATOM 620 C CA . LEU A 1 90 ? 18.312 1.350 -14.015 1.00 64.81 90 LEU A CA 1
ATOM 621 C C . LEU A 1 90 ? 16.786 1.498 -14.038 1.00 64.81 90 LEU A C 1
ATOM 623 O O . LEU A 1 90 ? 16.190 1.953 -13.063 1.00 64.81 90 LEU A O 1
ATOM 627 N N . GLY A 1 91 ? 16.145 1.052 -15.119 1.00 64.94 91 GLY A N 1
ATOM 628 C CA . GLY A 1 91 ? 14.693 0.989 -15.245 1.00 64.94 91 GLY A CA 1
ATOM 629 C C . GLY A 1 91 ? 14.029 0.130 -14.168 1.00 64.94 91 GLY A C 1
ATOM 630 O O . GLY A 1 91 ? 12.935 0.467 -13.737 1.00 64.94 91 GLY A O 1
ATOM 631 N N . ALA A 1 92 ? 14.700 -0.910 -13.661 1.00 66.44 92 ALA A N 1
ATOM 632 C CA . ALA A 1 92 ? 14.206 -1.759 -12.573 1.00 66.44 92 ALA A CA 1
ATOM 633 C C . ALA A 1 92 ? 14.122 -1.044 -11.207 1.00 66.44 92 ALA A C 1
ATOM 635 O O . ALA A 1 92 ? 13.370 -1.472 -10.333 1.00 66.44 92 ALA A O 1
ATOM 636 N N .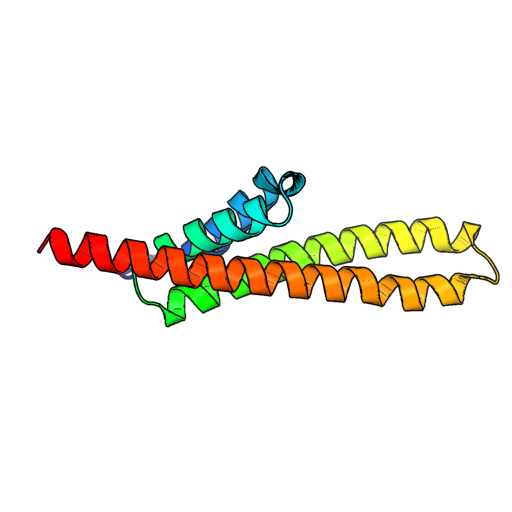 VAL A 1 93 ? 14.824 0.080 -11.024 1.00 68.19 93 VAL A N 1
ATOM 637 C CA . VAL A 1 93 ? 14.715 0.912 -9.810 1.00 68.19 93 VAL A CA 1
ATOM 638 C C . VAL A 1 93 ? 13.398 1.698 -9.793 1.00 68.19 93 VAL A C 1
ATOM 640 O O . VAL A 1 93 ? 12.833 1.948 -8.729 1.00 68.19 93 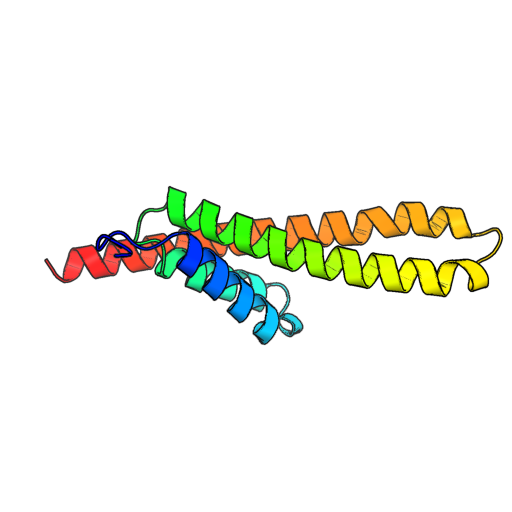VAL A O 1
ATOM 643 N N . ILE A 1 94 ? 12.864 2.037 -10.969 1.00 72.06 94 ILE A N 1
ATOM 644 C CA . ILE A 1 94 ? 11.617 2.794 -11.136 1.00 72.06 94 ILE A CA 1
ATOM 645 C C . ILE A 1 94 ? 10.404 2.073 -10.512 1.00 72.06 94 ILE A C 1
ATOM 647 O O . ILE A 1 94 ? 9.715 2.698 -9.703 1.00 72.06 94 ILE A O 1
ATOM 651 N N . PRO A 1 95 ? 10.120 0.786 -10.802 1.00 69.31 95 PRO A N 1
ATOM 652 C CA . PRO A 1 95 ? 9.010 0.073 -10.178 1.00 69.31 95 PRO A CA 1
ATOM 653 C C . PRO A 1 95 ? 9.188 -0.096 -8.669 1.00 69.31 95 PRO A C 1
ATOM 655 O O . PRO A 1 95 ? 8.201 -0.024 -7.948 1.00 69.31 95 PRO A O 1
ATOM 658 N N . ILE A 1 96 ? 10.420 -0.255 -8.172 1.00 71.44 96 ILE A N 1
ATOM 659 C CA . ILE A 1 96 ? 10.690 -0.335 -6.727 1.00 71.44 96 ILE A CA 1
ATOM 660 C C . ILE A 1 96 ? 10.353 1.000 -6.053 1.00 71.44 96 ILE A C 1
ATOM 662 O O . ILE A 1 96 ? 9.663 1.023 -5.036 1.00 71.44 96 ILE A O 1
ATOM 666 N N . ALA A 1 97 ? 10.785 2.118 -6.641 1.00 74.38 97 ALA A N 1
ATOM 667 C CA . ALA A 1 97 ? 10.481 3.452 -6.134 1.00 74.38 97 ALA A CA 1
ATOM 668 C C . ALA A 1 97 ? 8.974 3.765 -6.195 1.00 74.38 97 ALA A C 1
ATOM 670 O O . ALA A 1 97 ? 8.425 4.346 -5.258 1.00 74.38 97 ALA A O 1
ATOM 671 N N . LEU A 1 98 ? 8.286 3.345 -7.262 1.00 74.31 98 LEU A N 1
ATOM 672 C CA . LEU A 1 98 ? 6.834 3.493 -7.398 1.00 74.31 98 LEU A CA 1
ATOM 673 C C . LEU A 1 98 ? 6.064 2.628 -6.396 1.00 74.31 98 LEU A C 1
ATOM 675 O O . LEU A 1 98 ? 5.135 3.127 -5.767 1.00 74.31 98 LEU A O 1
ATOM 679 N N . ALA A 1 99 ? 6.472 1.373 -6.199 1.00 78.00 99 ALA A N 1
ATOM 680 C CA . ALA A 1 99 ? 5.886 0.480 -5.207 1.00 78.00 99 ALA A CA 1
ATOM 681 C C . ALA A 1 99 ? 6.084 1.017 -3.784 1.00 78.00 99 ALA A C 1
ATOM 683 O O . ALA A 1 99 ? 5.140 1.038 -3.000 1.00 78.00 99 ALA A O 1
ATOM 684 N N . ALA A 1 100 ? 7.280 1.519 -3.464 1.00 78.38 100 ALA A N 1
ATOM 685 C CA . ALA A 1 100 ? 7.561 2.143 -2.174 1.00 78.38 100 ALA A CA 1
ATOM 686 C C . ALA A 1 100 ? 6.712 3.405 -1.955 1.00 78.38 100 ALA A C 1
ATOM 688 O O . ALA A 1 100 ? 6.132 3.582 -0.884 1.00 78.38 100 ALA A O 1
ATOM 689 N N . LYS A 1 101 ? 6.577 4.256 -2.981 1.00 82.44 101 LYS A N 1
ATOM 690 C CA . LYS A 1 101 ? 5.701 5.433 -2.937 1.00 82.44 101 LYS A CA 1
ATOM 691 C C . LYS A 1 101 ? 4.239 5.037 -2.698 1.00 82.44 101 LYS A C 1
ATOM 693 O O . LYS A 1 101 ? 3.611 5.613 -1.814 1.00 82.44 101 LYS A O 1
ATOM 698 N N . GLY A 1 102 ? 3.712 4.066 -3.445 1.00 78.88 102 GLY A N 1
ATOM 699 C CA . GLY A 1 102 ? 2.334 3.585 -3.288 1.00 78.88 102 GLY A CA 1
ATOM 700 C C . GLY A 1 102 ? 2.088 2.956 -1.915 1.00 78.88 102 GLY A C 1
ATOM 701 O O . GLY A 1 102 ? 1.119 3.294 -1.241 1.00 78.88 102 GLY A O 1
ATOM 702 N N . ALA A 1 103 ? 3.024 2.133 -1.433 1.00 82.75 103 ALA A N 1
ATOM 703 C CA . ALA A 1 103 ? 2.948 1.506 -0.115 1.00 82.75 103 ALA A CA 1
ATOM 704 C C . ALA A 1 103 ? 2.957 2.524 1.034 1.00 82.75 103 ALA A C 1
ATOM 706 O O . ALA A 1 103 ? 2.192 2.377 1.985 1.00 82.75 103 ALA A O 1
ATOM 707 N N . LEU A 1 104 ? 3.770 3.582 0.944 1.00 84.00 104 LEU A N 1
ATOM 708 C CA . LEU A 1 104 ? 3.782 4.654 1.944 1.00 84.00 104 LEU A CA 1
ATOM 709 C C . LEU A 1 104 ? 2.471 5.449 1.944 1.00 84.00 104 LEU A C 1
ATOM 711 O O . LEU A 1 104 ? 1.924 5.727 3.009 1.00 84.00 104 LEU A O 1
ATOM 715 N N . VAL A 1 105 ? 1.936 5.783 0.768 1.00 85.56 105 VAL A N 1
ATOM 716 C CA . VAL A 1 105 ? 0.665 6.515 0.660 1.00 85.56 105 VAL A CA 1
ATOM 717 C C . VAL A 1 105 ? -0.503 5.664 1.169 1.00 85.56 105 VAL A C 1
ATOM 719 O O . VAL A 1 105 ? -1.327 6.166 1.935 1.00 85.56 105 VAL A O 1
ATOM 722 N N . MET A 1 106 ? -0.540 4.368 0.838 1.00 85.56 106 MET A N 1
ATOM 723 C CA . MET A 1 106 ? -1.529 3.438 1.391 1.00 85.56 106 MET A CA 1
ATOM 724 C C . MET A 1 106 ? -1.371 3.242 2.900 1.00 85.56 106 MET A C 1
ATOM 726 O O . MET A 1 106 ? -2.377 3.097 3.588 1.00 85.56 106 MET A O 1
ATOM 730 N N . ALA A 1 107 ? -0.154 3.268 3.449 1.00 86.50 107 ALA A N 1
ATOM 731 C CA . ALA A 1 107 ? 0.055 3.201 4.896 1.00 86.50 107 ALA A CA 1
ATOM 732 C C . ALA A 1 107 ? -0.525 4.433 5.613 1.00 86.50 107 ALA A C 1
ATOM 734 O O . ALA A 1 107 ? -1.187 4.297 6.643 1.00 86.50 107 ALA A O 1
ATOM 735 N N . ILE A 1 108 ? -0.337 5.629 5.043 1.00 86.69 108 ILE A N 1
ATOM 736 C CA . ILE A 1 108 ? -0.931 6.872 5.560 1.00 86.69 108 ILE A CA 1
ATOM 737 C C . ILE A 1 108 ? -2.459 6.812 5.448 1.00 86.69 108 ILE A C 1
ATOM 739 O O . ILE A 1 108 ? -3.154 7.116 6.416 1.00 86.69 108 ILE A O 1
ATOM 743 N N . GLY A 1 109 ? -2.988 6.359 4.308 1.00 84.56 109 GLY A N 1
ATOM 744 C CA . GLY A 1 109 ? -4.417 6.090 4.148 1.00 84.56 109 GLY A CA 1
ATOM 745 C C . GLY A 1 109 ? -4.930 5.128 5.221 1.00 84.56 109 GLY A C 1
ATOM 746 O O . GLY A 1 109 ? -5.921 5.420 5.882 1.00 84.56 109 GLY A O 1
ATOM 747 N N . GLY A 1 110 ? -4.204 4.036 5.469 1.00 85.88 110 GLY A N 1
ATOM 748 C CA . GLY A 1 110 ? -4.522 3.023 6.476 1.00 85.88 110 GLY A CA 1
ATOM 749 C C . GLY A 1 110 ? -4.563 3.556 7.904 1.00 85.88 110 GLY A C 1
ATOM 750 O O . GLY A 1 110 ? -5.478 3.227 8.658 1.00 85.88 110 GLY A O 1
ATOM 751 N N . LEU A 1 111 ? -3.635 4.442 8.269 1.00 85.69 111 LEU A N 1
ATOM 752 C CA . LEU A 1 111 ? -3.676 5.151 9.550 1.00 85.69 111 LEU A CA 1
ATOM 753 C C . LEU A 1 111 ? -4.942 6.000 9.687 1.00 85.69 111 LEU A C 1
ATOM 755 O O . LEU A 1 111 ? -5.630 5.929 10.705 1.00 85.69 111 LEU A O 1
ATOM 759 N N . VAL A 1 112 ? -5.264 6.784 8.655 1.00 86.62 112 VAL A N 1
ATOM 760 C CA . VAL A 1 112 ? -6.445 7.657 8.652 1.00 86.62 112 VAL A CA 1
ATOM 761 C C . VAL A 1 112 ? -7.731 6.830 8.708 1.00 86.62 112 VAL A C 1
ATOM 763 O O . VAL A 1 112 ? -8.619 7.132 9.501 1.00 86.62 112 VAL A O 1
ATOM 766 N N . GLY A 1 113 ? -7.818 5.751 7.930 1.00 82.88 113 GLY A N 1
ATOM 767 C CA . GLY A 1 113 ? -8.962 4.841 7.927 1.00 82.88 113 GLY A CA 1
ATOM 768 C C . GLY A 1 113 ? -9.201 4.180 9.281 1.00 82.88 113 GLY A C 1
ATOM 769 O O . GLY A 1 113 ? -10.334 4.160 9.764 1.00 82.88 113 GLY A O 1
ATOM 770 N N . ALA A 1 114 ? -8.136 3.710 9.935 1.00 84.69 114 ALA A N 1
ATOM 771 C CA . ALA A 1 114 ? -8.233 3.149 11.279 1.00 84.69 114 ALA A CA 1
ATOM 772 C C . ALA A 1 114 ? -8.624 4.206 12.317 1.00 84.69 114 ALA A C 1
ATOM 774 O O . ALA A 1 114 ? -9.458 3.938 13.181 1.00 84.69 114 ALA A O 1
ATOM 775 N N . TYR A 1 115 ? -8.100 5.429 12.205 1.00 85.00 115 TYR A N 1
ATOM 776 C CA . TYR A 1 115 ? -8.494 6.527 13.085 1.00 85.00 115 TYR A CA 1
ATOM 777 C C . TYR A 1 115 ? -9.991 6.852 12.958 1.00 85.00 115 TYR A C 1
ATOM 779 O O . TYR A 1 115 ? -10.685 6.962 13.971 1.00 85.00 115 TYR A O 1
ATOM 787 N N . VAL A 1 116 ? -10.519 6.919 11.732 1.00 84.19 116 VAL A N 1
ATOM 788 C CA . VAL A 1 116 ? -11.955 7.122 11.475 1.00 84.19 116 VAL A CA 1
ATOM 789 C C . VAL A 1 116 ? -12.793 5.982 12.060 1.00 84.19 116 VAL A C 1
ATOM 791 O O . VAL A 1 116 ? -13.774 6.243 12.759 1.00 84.19 116 VAL A O 1
ATOM 794 N N . ALA A 1 117 ? -12.391 4.725 11.851 1.00 81.94 117 ALA A N 1
ATOM 795 C CA . ALA A 1 117 ? -13.082 3.572 12.431 1.00 81.94 117 ALA A CA 1
ATOM 796 C C . ALA A 1 117 ? -13.085 3.613 13.971 1.00 81.94 117 ALA A C 1
ATOM 798 O O . ALA A 1 117 ? -14.107 3.329 14.598 1.00 81.94 117 ALA A O 1
ATOM 799 N N . SER A 1 118 ? -11.974 4.038 14.584 1.00 81.25 118 SER A N 1
ATOM 800 C CA . SER A 1 118 ? -11.850 4.177 16.039 1.00 81.25 118 SER A CA 1
ATOM 801 C C . SER A 1 118 ? -12.810 5.229 16.613 1.00 81.25 118 SER A C 1
ATOM 803 O O . SER A 1 118 ? -13.440 4.999 17.645 1.00 81.25 118 SER A O 1
ATOM 805 N N . MET A 1 119 ? -12.983 6.355 15.911 1.00 79.69 119 MET A N 1
ATOM 806 C CA . MET A 1 119 ? -13.885 7.441 16.306 1.00 79.69 119 MET A CA 1
ATOM 807 C C . MET A 1 119 ? -15.352 7.014 16.238 1.00 79.69 119 MET A C 1
ATOM 809 O O . MET A 1 119 ? -16.110 7.291 17.166 1.00 79.69 119 MET A O 1
ATOM 813 N N . ILE A 1 120 ? -15.747 6.297 15.182 1.00 77.94 120 ILE A N 1
ATOM 814 C CA . ILE A 1 120 ? -17.123 5.802 15.028 1.00 77.94 120 ILE A CA 1
ATOM 815 C C . ILE A 1 120 ? -17.447 4.784 16.121 1.00 77.94 120 ILE A C 1
ATOM 817 O O . ILE A 1 120 ? -18.486 4.879 16.770 1.00 77.94 120 ILE A O 1
ATOM 821 N N . LYS A 1 121 ? -16.531 3.846 16.388 1.00 68.81 121 LYS A N 1
ATOM 822 C CA . LYS A 1 121 ? -16.718 2.825 17.428 1.00 68.81 121 LYS A CA 1
ATOM 823 C C . LYS A 1 121 ? -16.863 3.448 18.821 1.00 68.81 121 LYS A C 1
ATOM 825 O O . LYS A 1 121 ? -17.630 2.947 19.632 1.00 68.81 121 LYS A O 1
ATOM 830 N N . LYS A 1 122 ? -16.181 4.570 19.072 1.00 64.75 122 LYS A N 1
ATOM 831 C CA . LYS A 1 122 ? -16.256 5.331 20.327 1.00 64.75 122 LYS A CA 1
ATOM 832 C C . LYS A 1 122 ? -17.562 6.122 20.507 1.00 64.75 122 LYS A C 1
ATOM 834 O O . LYS A 1 122 ? -17.850 6.510 21.629 1.00 64.75 122 LYS A O 1
ATOM 839 N N . GLN A 1 123 ? -18.328 6.384 19.443 1.00 60.91 123 GLN A N 1
ATOM 840 C CA . GLN A 1 123 ? -19.624 7.080 19.527 1.00 60.91 123 GLN A CA 1
ATOM 841 C C . GLN A 1 123 ? -20.840 6.149 19.637 1.00 60.91 123 GLN A C 1
ATOM 843 O O . GLN A 1 123 ? -21.929 6.614 19.957 1.00 60.91 123 GLN A O 1
ATOM 848 N N . VAL A 1 124 ? -20.679 4.856 19.345 1.00 55.75 124 VAL A N 1
ATOM 849 C CA . VAL A 1 124 ? -21.775 3.865 19.351 1.00 55.75 124 VAL A CA 1
ATOM 850 C C . VAL A 1 124 ? -21.882 3.119 20.697 1.00 55.75 124 VAL A C 1
ATOM 852 O O . VAL A 1 124 ? -22.812 2.339 20.893 1.00 55.75 124 VAL A O 1
ATOM 855 N N . ILE A 1 125 ? -20.962 3.372 21.635 1.00 47.75 125 ILE A N 1
ATOM 856 C CA . ILE A 1 125 ? -20.944 2.838 23.011 1.00 47.75 125 ILE A CA 1
ATOM 857 C C . ILE A 1 125 ? -21.239 3.986 23.974 1.00 47.75 125 ILE A C 1
ATOM 859 O O . ILE A 1 125 ? -22.031 3.766 24.915 1.00 47.75 125 ILE A O 1
#

Mean predicted aligned error: 10.22 Å

pLDDT: mean 74.44, std 11.66, range [32.78, 86.69]

Solvent-accessible surface area (backbone atoms only — not comparable to full-atom values): 5808 Å² total; per-residue (Å²): 136,82,84,84,75,69,100,58,48,49,52,70,56,10,19,50,51,11,31,54,43,27,68,73,29,52,88,52,49,73,61,18,28,24,52,12,5,19,52,3,0,36,44,23,62,24,38,44,70,52,0,24,51,23,5,27,53,16,18,44,54,51,20,48,52,54,29,50,52,52,50,54,52,48,60,69,46,37,77,79,45,54,92,56,42,66,56,53,63,60,51,57,49,52,37,53,54,50,16,52,51,38,12,51,41,4,16,53,16,0,30,52,17,0,47,53,34,35,54,54,60,66,69,78,111

Secondary structure (DSSP, 8-state):
------SS--HHHHHHHHHHHHHHSGGGHHHHHHHHHHHHHHHTTT-HHHHHHHHHHHHHHHHHHHHHHHHHHHHHHHHHHGGGGHHHHHHTHHHHHHHHHHHHHHHHHHHHHHHHHHHHHHH--